Protein AF-A0A4S8J0W1-F1 (afdb_monomer)

Radius of gyration: 21.78 Å; Cα contacts (8 Å, |Δi|>4): 69; chains: 1; bounding box: 51×31×70 Å

pLDDT: mean 74.64, std 17.06, range [35.84, 94.25]

InterPro domains:
  IPR000591 DEP domain [PF00610] (9-42)
  IPR036388 Winged helix-like DNA-binding domain superfamily [G3DSA:1.10.10.10] (7-98)
  IPR036390 Winged helix DNA-binding domain superfamily [SSF46785] (10-67)

Sequence (114 aa):
MASGGLVPSAVEIGRELARKHFIHHVFRENDFEDGNNHFYRFLEHEPAIPRCFNFRGSTNDNEPKPAATVSQRLTMLMVAILETYASDDRCHLDYDRIGASEEFRRSKLGFPNR

Structure (mmCIF, N/CA/C/O backbone):
data_AF-A0A4S8J0W1-F1
#
_entry.id   AF-A0A4S8J0W1-F1
#
loop_
_atom_site.group_PDB
_atom_site.id
_atom_site.type_symbol
_atom_site.label_atom_id
_atom_site.label_alt_id
_atom_site.label_comp_id
_atom_site.label_asym_id
_atom_site.label_entity_id
_atom_site.label_seq_id
_atom_site.pdbx_PDB_ins_code
_atom_site.Cartn_x
_atom_site.Cartn_y
_atom_site.Cartn_z
_atom_site.occupancy
_atom_site.B_iso_or_equiv
_atom_site.auth_seq_id
_atom_site.auth_comp_id
_atom_site.auth_asym_id
_atom_site.auth_atom_id
_atom_site.pdbx_PDB_model_num
ATOM 1 N N . MET A 1 1 ? -0.211 7.790 47.929 1.00 38.00 1 MET A N 1
ATOM 2 C CA . MET A 1 1 ? -1.463 7.452 47.221 1.00 38.00 1 MET A CA 1
ATOM 3 C C . MET A 1 1 ? -1.098 7.215 45.767 1.00 38.00 1 MET A C 1
ATOM 5 O O . MET A 1 1 ? -0.630 8.143 45.125 1.00 38.00 1 MET A O 1
ATOM 9 N N . ALA A 1 2 ? -1.159 5.965 45.306 1.00 44.62 2 ALA A N 1
ATOM 10 C CA . ALA A 1 2 ? -0.827 5.613 43.929 1.00 44.62 2 ALA A CA 1
ATOM 11 C C . ALA A 1 2 ? -1.936 6.120 42.999 1.00 44.62 2 ALA A C 1
ATOM 13 O O . ALA A 1 2 ? -3.115 5.888 43.260 1.00 44.62 2 ALA A O 1
ATOM 14 N N . SER A 1 3 ? -1.552 6.836 41.947 1.00 47.19 3 SER A N 1
ATOM 15 C CA . SER A 1 3 ? -2.428 7.260 40.860 1.00 47.19 3 SER A CA 1
ATOM 16 C C . SER A 1 3 ? -3.008 6.028 40.167 1.00 47.19 3 SER A C 1
ATOM 18 O O . SER A 1 3 ? -2.307 5.352 39.415 1.00 47.19 3 SER A O 1
ATOM 20 N N . GLY A 1 4 ? -4.273 5.718 40.450 1.00 47.22 4 GLY A N 1
ATOM 21 C CA . GLY A 1 4 ? -5.043 4.745 39.685 1.00 47.22 4 GLY A CA 1
ATOM 22 C C . GLY A 1 4 ? -5.151 5.239 38.249 1.00 47.22 4 GLY A C 1
ATOM 23 O O . GLY A 1 4 ? -5.791 6.258 38.000 1.00 47.22 4 GLY A O 1
ATOM 24 N N . GLY A 1 5 ? -4.458 4.568 37.327 1.00 53.19 5 GLY A N 1
ATOM 25 C CA . GLY A 1 5 ? -4.546 4.867 35.903 1.00 53.19 5 GLY A CA 1
ATOM 26 C C . GLY A 1 5 ? -6.002 4.785 35.460 1.00 53.19 5 GLY A C 1
ATOM 27 O O . GLY A 1 5 ? -6.674 3.791 35.733 1.00 53.19 5 GLY A O 1
ATOM 28 N N . LEU A 1 6 ? -6.496 5.854 34.836 1.00 61.88 6 LEU A N 1
ATOM 29 C CA . LEU A 1 6 ? -7.850 5.917 34.304 1.00 61.88 6 LEU A CA 1
ATOM 30 C C . LEU A 1 6 ? -8.002 4.787 33.274 1.00 61.88 6 LEU A C 1
ATOM 32 O O . LEU A 1 6 ? -7.296 4.776 32.266 1.00 61.88 6 LEU A O 1
ATOM 36 N N . VAL A 1 7 ? -8.868 3.810 33.545 1.00 62.16 7 VAL A N 1
ATOM 37 C CA . VAL A 1 7 ? -9.217 2.787 32.552 1.00 62.16 7 VAL A CA 1
ATOM 38 C C . VAL A 1 7 ? -9.996 3.499 31.441 1.00 62.16 7 VAL A C 1
ATOM 40 O O . VAL A 1 7 ? -11.003 4.136 31.760 1.00 62.16 7 VAL A O 1
ATOM 43 N N . PRO A 1 8 ? -9.554 3.436 30.172 1.00 71.69 8 PRO A N 1
ATOM 44 C CA . PRO A 1 8 ? -10.276 4.067 29.074 1.0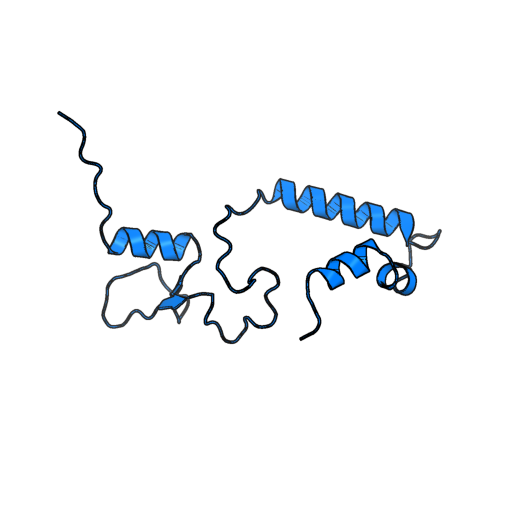0 71.69 8 PRO A CA 1
ATOM 45 C C . PRO A 1 8 ? -11.687 3.487 28.953 1.00 71.69 8 PRO A C 1
ATOM 47 O O . PRO A 1 8 ? -11.894 2.285 29.144 1.00 71.69 8 PRO A O 1
ATOM 50 N N . SER A 1 9 ? -12.660 4.329 28.620 1.00 87.31 9 SER A N 1
ATOM 51 C CA . SER A 1 9 ? -14.020 3.870 28.332 1.00 87.31 9 SER A CA 1
ATOM 52 C C . SER A 1 9 ? -14.036 2.953 27.101 1.00 87.31 9 SER A C 1
ATOM 54 O O . SER A 1 9 ? -13.182 3.052 26.218 1.00 87.31 9 SER A O 1
ATOM 56 N N . ALA A 1 10 ? -15.034 2.070 26.997 1.00 87.75 10 ALA A N 1
ATOM 57 C CA . ALA A 1 10 ? -15.157 1.163 25.851 1.00 87.75 10 ALA A CA 1
ATOM 58 C C . ALA A 1 10 ? -15.200 1.913 24.503 1.00 87.75 10 ALA A C 1
ATOM 60 O O . ALA A 1 10 ? -14.627 1.457 23.515 1.00 87.75 10 ALA A O 1
ATOM 61 N N . VAL A 1 11 ? -15.813 3.101 24.484 1.00 89.88 11 VAL A N 1
ATOM 62 C CA . VAL A 1 11 ? -15.875 3.974 23.304 1.00 89.88 11 VAL A CA 1
ATOM 63 C C . VAL A 1 11 ? -14.491 4.505 22.924 1.00 89.88 11 VAL A C 1
ATOM 65 O O . VAL A 1 11 ? -14.140 4.504 21.748 1.00 89.88 11 VAL A O 1
ATOM 68 N N . GLU A 1 12 ? -13.67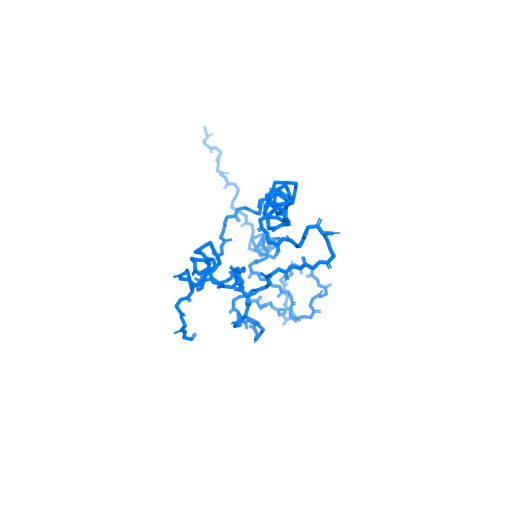7 4.926 23.895 1.00 91.25 12 GLU A N 1
ATOM 69 C CA . GLU A 1 12 ? -12.303 5.383 23.635 1.00 91.25 12 GLU A CA 1
ATOM 70 C C . GLU A 1 12 ? -11.428 4.259 23.079 1.00 91.25 12 GLU A C 1
ATOM 72 O O . GLU A 1 12 ? -10.666 4.483 22.138 1.00 91.25 12 GLU A O 1
ATOM 77 N N . ILE A 1 13 ? -11.585 3.039 23.599 1.00 90.62 13 ILE A N 1
ATOM 78 C CA . ILE A 1 13 ? -10.895 1.858 23.066 1.00 90.62 13 ILE A CA 1
ATOM 79 C C . ILE A 1 13 ? -11.324 1.607 21.616 1.00 90.62 13 ILE A C 1
ATOM 81 O O . ILE A 1 13 ? -10.469 1.428 20.750 1.00 90.62 13 ILE A O 1
ATOM 85 N N . GLY A 1 14 ? -12.627 1.643 21.323 1.00 89.50 14 GLY A N 1
ATOM 86 C CA . GLY A 1 14 ? -13.144 1.470 19.963 1.00 89.50 14 GLY A CA 1
ATOM 87 C C . GLY A 1 14 ? -12.627 2.527 18.981 1.00 89.50 14 GLY A C 1
ATOM 88 O O . GLY A 1 14 ? -12.220 2.192 17.866 1.00 89.50 14 GLY A O 1
ATOM 89 N N . ARG A 1 15 ? -12.542 3.794 19.411 1.00 90.81 15 ARG A N 1
ATOM 90 C CA . ARG A 1 15 ? -11.943 4.880 18.614 1.00 90.81 15 ARG A CA 1
ATOM 91 C C . ARG A 1 15 ? -10.461 4.655 18.350 1.00 90.81 15 ARG A C 1
ATOM 93 O O . ARG A 1 15 ? -10.020 4.841 17.219 1.00 90.81 15 ARG A O 1
ATOM 100 N N . GLU A 1 16 ? -9.695 4.210 19.344 1.00 89.38 16 GLU A N 1
ATOM 101 C CA . GLU A 1 16 ? -8.282 3.878 19.142 1.00 89.38 16 GLU A CA 1
ATOM 102 C C . GLU A 1 16 ? -8.094 2.691 18.191 1.00 89.38 16 GLU A C 1
ATOM 104 O O . GLU A 1 16 ? -7.202 2.727 17.342 1.00 89.38 16 GLU A O 1
ATOM 109 N N . LEU A 1 17 ? -8.953 1.669 18.268 1.00 87.25 17 LEU A N 1
ATOM 110 C CA . LEU A 1 17 ? -8.941 0.543 17.330 1.00 87.25 17 LEU A CA 1
ATOM 111 C C . LEU A 1 17 ? -9.228 0.999 15.893 1.00 87.25 17 LEU A C 1
ATOM 113 O O . LEU A 1 17 ? -8.545 0.558 14.967 1.00 87.25 17 LEU A O 1
ATOM 117 N N . ALA A 1 18 ? -10.190 1.903 15.697 1.00 86.12 18 ALA A N 1
ATOM 118 C CA . ALA A 1 18 ? -10.479 2.481 14.387 1.00 86.12 18 ALA A CA 1
ATOM 119 C C . ALA A 1 18 ? -9.313 3.348 13.874 1.00 86.12 18 ALA A C 1
ATOM 121 O O . ALA A 1 18 ? -8.847 3.153 12.753 1.00 86.12 18 ALA A O 1
ATOM 122 N N . ARG A 1 19 ? -8.759 4.238 14.714 1.00 83.94 19 ARG A N 1
ATOM 123 C CA . ARG A 1 19 ? -7.625 5.117 14.365 1.00 83.94 19 ARG A CA 1
ATOM 124 C C . ARG A 1 19 ? -6.367 4.332 13.996 1.00 83.94 19 ARG A C 1
ATOM 126 O O . ARG A 1 19 ? -5.632 4.711 13.084 1.00 83.94 19 ARG A O 1
ATOM 133 N N . LYS A 1 20 ? -6.112 3.222 14.689 1.00 81.31 20 LYS A N 1
ATOM 134 C CA . LYS A 1 20 ? -5.000 2.308 14.395 1.00 81.31 20 LYS A CA 1
ATOM 135 C C . LYS A 1 20 ? -5.301 1.320 13.266 1.00 81.31 20 LYS A C 1
ATOM 137 O O . LYS A 1 20 ? -4.443 0.505 12.956 1.00 81.31 20 LYS A O 1
ATOM 142 N N . HIS A 1 21 ? -6.462 1.426 12.618 1.00 78.38 21 HIS A N 1
ATOM 143 C CA . HIS A 1 21 ? -6.854 0.582 11.493 1.00 78.38 21 HIS A CA 1
ATOM 144 C C . HIS A 1 21 ? -6.892 -0.913 11.863 1.00 78.38 21 HIS A C 1
ATOM 146 O O . HIS A 1 21 ? -6.424 -1.766 11.115 1.00 78.38 21 HIS A O 1
ATOM 152 N N . PHE A 1 22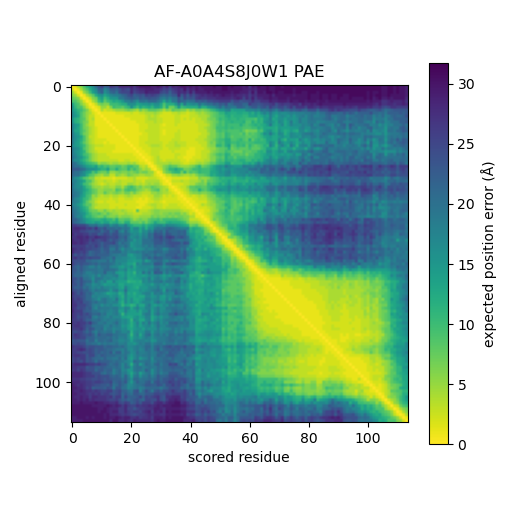 ? -7.467 -1.249 13.017 1.00 80.31 22 PHE A N 1
ATOM 153 C CA . PHE A 1 22 ? -7.862 -2.628 13.335 1.00 80.31 22 PHE A CA 1
ATOM 154 C C . PHE A 1 22 ? -9.268 -2.936 12.819 1.00 80.31 22 PHE A C 1
ATOM 156 O O . PHE A 1 22 ? -9.542 -4.031 12.324 1.00 80.31 22 PHE A O 1
ATOM 163 N N . ILE A 1 23 ? -10.150 -1.941 12.896 1.00 85.62 23 ILE A N 1
ATOM 164 C CA . ILE A 1 23 ? -11.536 -1.995 12.436 1.00 85.62 23 ILE A CA 1
ATOM 165 C C . ILE A 1 23 ? -11.840 -0.787 11.552 1.00 85.62 23 ILE A C 1
ATOM 167 O O . ILE A 1 23 ? -11.197 0.253 11.668 1.00 85.62 23 ILE A O 1
ATOM 171 N N . HIS A 1 24 ? -12.841 -0.905 10.687 1.00 85.25 24 HIS A N 1
ATOM 172 C CA . HIS A 1 24 ? -13.386 0.220 9.931 1.00 85.25 24 HIS A CA 1
ATOM 173 C C . HIS A 1 24 ? -14.910 0.139 9.884 1.00 85.25 24 HIS A C 1
ATOM 175 O O . HIS A 1 24 ? -15.483 -0.951 9.943 1.00 85.25 24 HIS A O 1
ATOM 181 N N . HIS A 1 25 ? -15.566 1.294 9.776 1.00 87.81 25 HIS A N 1
ATOM 182 C CA . HIS A 1 25 ? -17.006 1.355 9.553 1.00 87.81 25 HIS A CA 1
ATOM 183 C C . HIS A 1 25 ? -17.334 0.726 8.193 1.00 87.81 25 HIS A C 1
ATOM 185 O O . HIS A 1 25 ? -16.697 1.060 7.192 1.00 87.81 25 HIS A O 1
ATOM 191 N N . VAL A 1 26 ? -18.336 -0.154 8.132 1.00 85.38 26 VAL A N 1
ATOM 192 C CA . VAL A 1 26 ? -18.699 -0.902 6.913 1.00 85.38 26 VAL A CA 1
ATOM 193 C C . VAL A 1 26 ? -19.028 0.037 5.747 1.00 85.38 26 VAL A C 1
ATOM 195 O O . VAL A 1 26 ? -18.638 -0.230 4.615 1.00 85.38 26 VAL A O 1
ATOM 198 N N . PHE A 1 27 ? -19.665 1.176 6.027 1.00 81.81 27 PHE A N 1
ATOM 199 C CA . PHE A 1 27 ? -19.976 2.204 5.023 1.00 81.81 27 PHE A CA 1
ATOM 200 C C . PHE A 1 27 ? -18.875 3.267 4.848 1.00 81.81 27 PHE A C 1
ATOM 202 O O . PHE A 1 27 ? -19.023 4.158 4.030 1.00 81.81 27 PHE A O 1
ATOM 209 N N . ARG A 1 28 ? -17.760 3.180 5.594 1.00 68.94 28 ARG A N 1
ATOM 210 C CA . ARG A 1 28 ? -16.616 4.125 5.571 1.00 68.94 28 ARG A CA 1
ATOM 211 C C . ARG A 1 28 ? -16.940 5.598 5.865 1.00 68.94 28 ARG A C 1
ATOM 213 O O . ARG A 1 28 ? -16.146 6.470 5.532 1.00 68.94 28 ARG A O 1
ATOM 220 N N . GLU A 1 29 ? -18.072 5.865 6.506 1.00 65.62 29 GLU A N 1
ATOM 221 C CA . GLU A 1 29 ? -18.588 7.230 6.657 1.00 65.62 29 GLU A CA 1
ATOM 222 C C . GLU A 1 29 ? -18.317 7.880 8.022 1.00 65.62 29 GLU A C 1
ATOM 224 O O . GLU A 1 29 ? -18.440 9.094 8.106 1.00 65.62 29 GLU A O 1
ATOM 229 N N . ASN A 1 30 ? -17.905 7.144 9.068 1.00 67.25 30 ASN A N 1
ATOM 230 C CA . ASN A 1 30 ? -17.882 7.691 10.436 1.00 67.25 30 ASN A CA 1
ATOM 231 C C . ASN A 1 30 ? -16.708 7.216 11.309 1.00 67.25 30 ASN A C 1
ATOM 233 O O . ASN A 1 30 ? -16.139 6.139 11.087 1.00 67.25 30 ASN A O 1
ATOM 237 N N . ASP A 1 31 ? -16.422 8.008 12.349 1.00 78.25 31 ASP A N 1
ATOM 238 C CA . ASP A 1 31 ? -15.622 7.612 13.512 1.00 78.25 31 ASP A CA 1
ATOM 239 C C . ASP A 1 31 ? -16.292 6.449 14.278 1.00 78.25 31 ASP A C 1
ATOM 241 O O . ASP A 1 31 ? -17.424 6.038 13.998 1.00 78.25 31 ASP A O 1
ATOM 245 N N . PHE A 1 32 ? -15.579 5.859 15.243 1.00 87.50 32 PHE A N 1
ATOM 246 C CA . PHE A 1 32 ? -16.178 4.829 16.091 1.00 87.50 32 PHE A CA 1
ATOM 247 C C . PHE A 1 32 ? -17.236 5.426 17.037 1.00 87.50 32 PHE A C 1
ATOM 249 O O . PHE A 1 32 ? -16.924 6.289 17.868 1.00 87.50 32 PHE A O 1
ATOM 256 N N . GLU A 1 33 ? -18.457 4.903 16.946 1.00 87.19 33 GLU A N 1
ATOM 257 C CA . GLU A 1 33 ? -19.633 5.273 17.724 1.00 87.19 33 GLU A CA 1
ATOM 258 C C . GLU A 1 33 ? -20.297 4.018 18.301 1.00 87.19 33 GLU A C 1
ATOM 260 O O . GLU A 1 33 ? -20.379 2.975 17.649 1.00 87.19 33 GLU A O 1
ATOM 265 N N . ASP A 1 34 ? -20.769 4.128 19.542 1.00 84.94 34 ASP A N 1
ATOM 266 C CA . ASP A 1 34 ? -21.578 3.096 20.185 1.00 84.94 34 ASP A CA 1
ATOM 267 C C . ASP A 1 34 ? -23.049 3.337 19.833 1.00 84.94 34 ASP A C 1
ATOM 269 O O . ASP A 1 34 ? -23.690 4.252 20.353 1.00 84.94 34 ASP A O 1
ATOM 273 N N . GLY A 1 35 ? -23.574 2.557 18.891 1.00 83.25 35 GLY A N 1
ATOM 274 C CA . GLY A 1 35 ? -24.967 2.663 18.485 1.00 83.25 35 GLY A CA 1
ATOM 275 C C . GLY A 1 35 ? -25.429 1.494 17.626 1.00 83.25 35 GLY A C 1
ATOM 276 O O . GLY A 1 35 ? -24.659 0.849 16.919 1.00 83.25 35 GLY A O 1
ATOM 277 N N . ASN A 1 36 ? -26.735 1.241 17.676 1.00 81.56 36 ASN A N 1
ATOM 278 C CA . ASN A 1 36 ? -27.350 0.018 17.156 1.00 81.56 36 ASN A CA 1
ATOM 279 C C . ASN A 1 36 ? -27.293 -0.124 15.618 1.00 81.56 36 ASN A C 1
ATOM 281 O O . ASN A 1 36 ? -27.529 -1.210 15.094 1.00 81.56 36 ASN A O 1
ATOM 285 N N . ASN A 1 37 ? -26.980 0.965 14.903 1.00 84.50 37 ASN A N 1
ATOM 286 C CA . ASN A 1 37 ? -26.896 1.015 13.440 1.00 84.50 37 ASN A CA 1
ATOM 287 C C . ASN A 1 37 ? -25.466 1.255 12.918 1.00 84.50 37 ASN A C 1
ATOM 289 O O . ASN A 1 37 ? -25.292 1.506 11.724 1.00 84.50 37 ASN A O 1
ATOM 293 N N . HIS A 1 38 ? -24.446 1.163 13.778 1.00 86.62 38 HIS A N 1
ATOM 294 C CA . HIS A 1 38 ? -23.048 1.273 13.367 1.00 86.62 38 HIS A CA 1
ATOM 295 C C . HIS A 1 38 ? -22.428 -0.115 13.268 1.00 86.62 38 HIS A C 1
ATOM 297 O O . HIS A 1 38 ? -22.266 -0.830 14.256 1.00 86.62 38 HIS A O 1
ATOM 303 N N . PHE A 1 39 ? -22.072 -0.504 12.048 1.00 87.69 39 PHE A N 1
ATOM 304 C CA . PHE A 1 39 ? -21.439 -1.789 11.784 1.00 87.69 39 PHE A CA 1
ATOM 305 C C . PHE A 1 39 ? -19.962 -1.568 11.493 1.00 87.69 39 PHE A C 1
ATOM 307 O O . PHE A 1 39 ? -19.602 -0.802 10.596 1.00 87.69 39 PHE A O 1
ATOM 314 N N . TYR A 1 4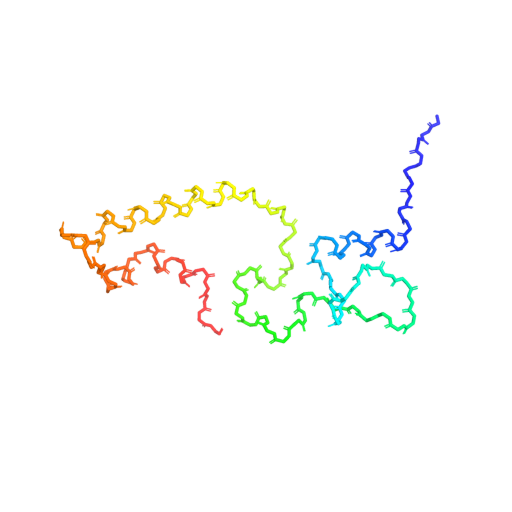0 ? -19.111 -2.280 12.225 1.00 88.38 40 TYR A N 1
ATOM 315 C CA . TYR A 1 40 ? -17.664 -2.252 12.054 1.00 88.38 40 TYR A CA 1
ATOM 316 C C . TYR A 1 40 ? -17.167 -3.620 11.602 1.00 88.38 40 TYR A C 1
ATOM 318 O O . TYR A 1 40 ? -17.710 -4.658 11.984 1.00 88.38 40 TYR A O 1
ATOM 326 N N . ARG A 1 41 ? -16.120 -3.625 10.782 1.00 87.19 41 ARG A N 1
ATOM 327 C CA . ARG A 1 41 ? -15.478 -4.842 10.293 1.00 87.19 41 ARG A CA 1
ATOM 328 C C . ARG A 1 41 ? -13.989 -4.793 10.581 1.00 87.19 41 ARG A C 1
ATOM 330 O O . ARG A 1 41 ? -13.337 -3.780 10.322 1.00 87.19 41 ARG A O 1
ATOM 337 N N . PHE A 1 42 ? -13.446 -5.903 11.071 1.00 83.75 42 PHE A N 1
ATOM 338 C CA . PHE A 1 42 ? -12.000 -6.061 11.157 1.00 83.75 42 PHE A CA 1
ATOM 339 C C . PHE A 1 42 ? -11.382 -6.077 9.765 1.00 83.75 42 PHE A C 1
ATOM 341 O O . PHE A 1 42 ? -11.888 -6.719 8.844 1.00 83.75 42 PHE A O 1
ATOM 348 N N . LEU A 1 43 ? -10.244 -5.410 9.628 1.00 72.62 43 LEU A N 1
ATOM 349 C CA . LEU A 1 43 ? -9.499 -5.371 8.372 1.00 72.62 43 LEU A CA 1
ATOM 350 C C . LEU A 1 43 ? -8.961 -6.730 7.923 1.00 72.62 43 LEU A C 1
ATOM 352 O O . LEU A 1 43 ? -8.525 -6.818 6.787 1.00 72.62 43 LEU A O 1
ATOM 356 N N . GLU A 1 44 ? -9.013 -7.762 8.770 1.00 67.06 44 GLU A N 1
ATOM 357 C CA . GLU A 1 44 ? -8.678 -9.157 8.451 1.00 67.06 44 GLU A CA 1
ATOM 358 C C . GLU A 1 44 ? -9.825 -9.953 7.794 1.00 67.06 44 GLU A C 1
ATOM 360 O O . GLU A 1 44 ? -9.599 -11.023 7.232 1.00 67.06 44 GLU A O 1
ATOM 365 N N . HIS A 1 45 ? -11.052 -9.422 7.830 1.00 72.31 45 HIS A N 1
ATOM 366 C CA . HIS A 1 45 ? -12.256 -10.063 7.287 1.00 72.31 45 HIS A CA 1
ATOM 367 C C . HIS A 1 45 ? -12.776 -9.393 6.003 1.00 72.31 45 HIS A C 1
ATOM 369 O O . HIS A 1 45 ? -13.851 -9.724 5.505 1.00 72.31 45 HIS A O 1
ATOM 375 N N . GLU A 1 46 ? -12.038 -8.426 5.459 1.00 67.38 46 GLU A N 1
ATOM 376 C CA . GLU A 1 46 ? -12.312 -7.839 4.150 1.00 67.38 46 GLU A CA 1
ATOM 377 C C . GLU A 1 46 ? -12.181 -8.874 3.012 1.00 67.38 46 GLU A C 1
ATOM 379 O O . GLU A 1 46 ? -11.146 -9.527 2.860 1.00 67.38 46 GLU A O 1
ATOM 384 N N . PRO A 1 47 ? -13.186 -8.994 2.127 1.00 63.19 47 PRO A N 1
ATOM 385 C CA . PRO A 1 47 ? -13.158 -9.959 1.025 1.00 63.19 47 PRO A CA 1
ATOM 386 C C . PRO A 1 47 ? -12.022 -9.707 0.011 1.00 63.19 47 PRO A C 1
ATOM 388 O O . PRO A 1 47 ? -11.703 -10.585 -0.788 1.00 63.19 47 PRO A O 1
ATOM 391 N N . ALA A 1 48 ? -11.377 -8.534 0.049 1.00 57.47 48 ALA A N 1
ATOM 392 C CA . ALA A 1 48 ? -10.251 -8.163 -0.813 1.00 57.47 48 ALA A CA 1
ATOM 393 C C . ALA A 1 48 ? -8.855 -8.561 -0.273 1.00 57.47 48 ALA A C 1
ATOM 395 O O . ALA A 1 48 ? -7.853 -8.349 -0.960 1.00 57.47 48 ALA A O 1
ATOM 396 N N . ILE A 1 49 ? -8.760 -9.181 0.909 1.00 54.34 49 ILE A N 1
ATOM 397 C CA . ILE A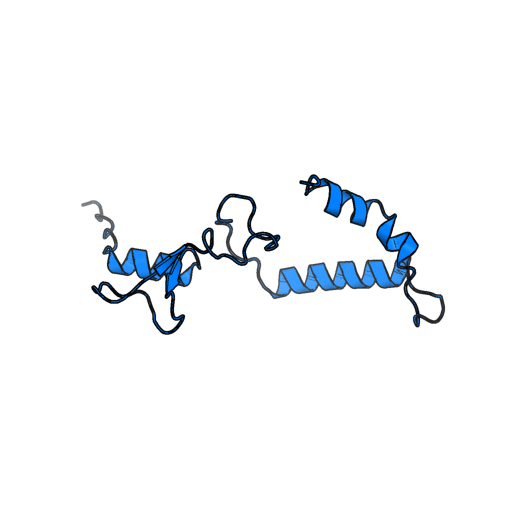 1 49 ? -7.481 -9.479 1.584 1.00 54.34 49 ILE A CA 1
ATOM 398 C C . ILE A 1 49 ? -6.576 -10.540 0.944 1.00 54.34 49 ILE A C 1
ATOM 400 O O . ILE A 1 49 ? -5.380 -10.465 1.235 1.00 54.34 49 ILE A O 1
ATOM 404 N N . PRO A 1 50 ? -6.988 -11.477 0.055 1.00 49.16 50 PRO A N 1
ATOM 405 C CA . PRO A 1 50 ? -6.061 -12.534 -0.360 1.00 49.16 50 PRO A CA 1
ATOM 406 C C . PRO A 1 50 ? -4.827 -12.030 -1.137 1.00 49.16 50 PRO A C 1
ATOM 408 O O . PRO A 1 50 ? -3.968 -12.825 -1.501 1.00 49.16 50 PRO A O 1
ATOM 411 N N . ARG A 1 51 ? -4.706 -10.717 -1.396 1.00 48.66 51 ARG A N 1
ATOM 412 C CA . ARG A 1 51 ? -3.557 -10.086 -2.064 1.00 48.66 51 ARG A CA 1
ATOM 413 C C . ARG A 1 51 ? -2.923 -8.919 -1.295 1.00 48.66 51 ARG A C 1
ATOM 415 O O . ARG A 1 51 ? -2.061 -8.229 -1.838 1.00 48.66 51 ARG A O 1
ATOM 422 N N . CYS A 1 52 ? -3.306 -8.686 -0.041 1.00 50.44 52 CYS A N 1
ATOM 423 C CA . CYS A 1 52 ? -2.666 -7.668 0.789 1.00 50.44 52 CYS A CA 1
ATOM 424 C C . CYS A 1 52 ? -1.354 -8.219 1.364 1.00 50.44 52 CYS A C 1
ATOM 426 O O . CYS A 1 52 ? -1.354 -8.883 2.393 1.00 50.44 52 CYS A O 1
ATOM 428 N N . PHE A 1 53 ? -0.213 -7.903 0.742 1.00 52.00 53 PHE A N 1
ATOM 429 C CA . PHE A 1 53 ? 1.122 -8.345 1.193 1.00 52.00 53 PHE A CA 1
ATOM 430 C C . PHE A 1 53 ? 1.499 -7.912 2.625 1.00 52.00 53 PHE A C 1
ATOM 432 O O . PHE A 1 53 ? 2.461 -8.431 3.193 1.00 52.00 53 PHE A O 1
ATOM 439 N N . ASN A 1 54 ? 0.742 -6.978 3.209 1.00 46.16 54 ASN A N 1
ATOM 440 C CA . ASN A 1 54 ? 0.906 -6.504 4.584 1.00 46.16 54 ASN A CA 1
ATOM 441 C C . ASN A 1 54 ? 0.101 -7.321 5.614 1.00 46.16 54 ASN A C 1
ATOM 443 O O . ASN A 1 54 ? 0.271 -7.101 6.809 1.00 46.16 54 ASN A O 1
ATOM 447 N N . PHE A 1 55 ? -0.754 -8.248 5.173 1.00 47.94 55 PHE A N 1
ATOM 448 C CA . PHE A 1 55 ? -1.532 -9.131 6.037 1.00 47.94 55 PHE A CA 1
ATOM 449 C C . PHE A 1 55 ? -0.937 -10.546 5.982 1.00 47.94 55 PHE A C 1
ATOM 451 O O . PHE A 1 55 ? -1.026 -11.233 4.967 1.00 47.94 55 PHE A O 1
ATOM 458 N N . ARG A 1 56 ? -0.280 -10.975 7.067 1.00 56.19 56 ARG A N 1
ATOM 459 C CA . ARG A 1 56 ? 0.347 -12.307 7.198 1.00 56.19 56 ARG A CA 1
ATOM 460 C C . ARG A 1 56 ? -0.344 -13.139 8.280 1.00 56.19 56 ARG A C 1
ATOM 462 O O . ARG A 1 56 ? 0.306 -13.604 9.207 1.00 56.19 56 ARG A O 1
ATOM 469 N N . GLY A 1 57 ? -1.666 -13.287 8.194 1.00 55.53 57 GLY A N 1
ATOM 470 C CA . GLY A 1 57 ? -2.444 -14.100 9.144 1.00 55.53 57 GLY A CA 1
ATOM 471 C C . GLY A 1 57 ? -2.548 -13.529 10.565 1.00 55.53 57 GLY A C 1
ATOM 472 O O . GLY A 1 57 ? -3.158 -14.156 11.421 1.00 55.53 57 GLY A O 1
ATOM 473 N N . SER A 1 58 ? -1.978 -12.350 10.812 1.00 51.62 58 SER A N 1
ATOM 474 C CA . SER A 1 58 ? -2.185 -11.533 12.004 1.00 51.62 58 SER A CA 1
ATOM 475 C C . SER A 1 58 ? -2.057 -10.059 11.624 1.00 51.62 58 SER A C 1
ATOM 477 O O . SER A 1 58 ? -1.335 -9.715 10.676 1.00 51.62 58 SER A O 1
ATOM 479 N N . THR A 1 59 ? -2.721 -9.180 12.371 1.00 50.94 59 THR A N 1
ATOM 480 C CA . THR A 1 59 ? -2.494 -7.738 12.255 1.00 50.94 59 THR A CA 1
ATOM 481 C C . THR A 1 59 ? -1.038 -7.430 12.603 1.00 50.94 59 THR A C 1
ATOM 483 O O . THR A 1 59 ? -0.470 -7.975 13.550 1.00 50.94 59 THR A O 1
ATOM 486 N N . ASN A 1 60 ? -0.383 -6.632 11.762 1.00 59.16 60 ASN A N 1
ATOM 487 C CA . ASN A 1 60 ? 0.965 -6.161 12.031 1.00 59.16 60 ASN A CA 1
ATOM 488 C C . ASN A 1 60 ? 0.866 -4.948 12.961 1.00 59.16 60 ASN A C 1
ATOM 490 O O . ASN A 1 60 ? 0.689 -3.831 12.487 1.00 59.16 60 ASN A O 1
ATOM 494 N N . ASP A 1 61 ? 0.994 -5.184 14.265 1.00 55.09 61 ASP A N 1
ATOM 495 C CA . ASP A 1 61 ? 0.862 -4.153 15.306 1.00 55.09 61 ASP A CA 1
ATOM 496 C C . ASP A 1 61 ? 2.071 -3.203 15.392 1.00 55.09 61 ASP A C 1
ATOM 498 O O . ASP A 1 61 ? 2.126 -2.333 16.263 1.00 55.09 61 ASP A O 1
ATOM 502 N N . ASN A 1 62 ? 3.069 -3.360 14.513 1.00 62.66 62 ASN A N 1
ATOM 503 C CA . ASN A 1 62 ? 4.196 -2.437 14.458 1.00 62.66 62 ASN A CA 1
ATOM 504 C C . ASN A 1 62 ? 3.730 -1.056 13.992 1.00 62.66 62 ASN A C 1
ATOM 506 O O . ASN A 1 62 ? 2.968 -0.933 13.031 1.00 62.66 62 ASN A O 1
ATOM 510 N N . GLU A 1 63 ? 4.266 -0.007 14.618 1.00 66.50 63 GLU A N 1
ATOM 511 C CA . GLU A 1 63 ? 4.019 1.355 14.161 1.00 66.50 63 GLU A CA 1
ATOM 512 C C . GLU A 1 63 ? 4.413 1.516 12.682 1.00 66.50 63 GLU A C 1
ATOM 514 O O . GLU A 1 63 ? 5.451 0.992 12.242 1.00 66.50 63 GLU A O 1
ATOM 519 N N . PRO A 1 64 ? 3.602 2.239 11.888 1.00 68.12 64 PRO A N 1
ATOM 520 C CA . PRO A 1 64 ? 3.950 2.522 10.510 1.00 68.12 64 PRO A CA 1
ATOM 521 C C . PRO A 1 64 ? 5.286 3.264 10.475 1.00 68.12 64 PRO A C 1
ATOM 523 O O . PRO A 1 6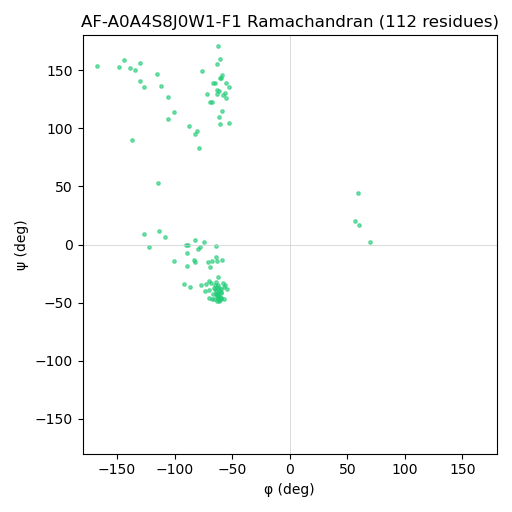4 ? 5.491 4.270 11.154 1.00 68.12 64 PRO A O 1
ATOM 526 N N . LYS A 1 65 ? 6.217 2.763 9.660 1.00 78.75 65 LYS A N 1
ATOM 527 C CA . LYS A 1 65 ? 7.506 3.430 9.459 1.00 78.75 65 LYS A CA 1
ATOM 528 C C . LYS A 1 65 ? 7.265 4.831 8.882 1.00 78.75 65 LYS A C 1
ATOM 530 O O . LYS A 1 65 ? 6.393 4.968 8.019 1.00 78.75 65 LYS A O 1
ATOM 535 N N . PRO A 1 66 ? 8.059 5.846 9.268 1.00 85.62 66 PRO A N 1
ATOM 536 C CA . PRO A 1 66 ? 7.942 7.176 8.686 1.00 85.62 66 PRO A CA 1
ATOM 537 C C . PRO A 1 66 ? 8.014 7.120 7.158 1.00 85.62 66 PRO A C 1
ATOM 539 O O . PRO A 1 66 ? 8.888 6.449 6.598 1.00 85.62 66 PRO A O 1
ATOM 542 N N . ALA A 1 67 ? 7.125 7.855 6.484 1.00 83.50 67 ALA A N 1
ATOM 543 C CA . ALA A 1 67 ? 7.041 7.861 5.024 1.00 83.50 67 ALA A CA 1
ATOM 544 C C . ALA A 1 67 ? 8.391 8.199 4.370 1.00 83.50 67 ALA A C 1
ATOM 546 O O . ALA A 1 67 ? 8.770 7.556 3.398 1.00 83.50 67 ALA A O 1
ATOM 547 N N . ALA A 1 68 ? 9.153 9.126 4.961 1.00 89.44 68 ALA A N 1
ATOM 548 C CA . ALA A 1 68 ? 10.495 9.497 4.510 1.00 89.44 68 ALA A CA 1
ATOM 549 C C . ALA A 1 68 ? 11.495 8.327 4.552 1.00 89.44 68 ALA A C 1
ATOM 551 O O . ALA A 1 68 ? 12.303 8.153 3.645 1.00 89.44 68 ALA A O 1
ATOM 552 N N . THR A 1 69 ? 11.437 7.486 5.586 1.00 83.69 69 THR A N 1
ATOM 553 C CA . THR A 1 69 ? 12.315 6.314 5.704 1.00 83.69 69 THR A CA 1
ATOM 554 C C . THR A 1 69 ? 11.947 5.243 4.681 1.00 83.69 69 THR A C 1
ATOM 556 O O . THR A 1 69 ? 12.825 4.592 4.112 1.00 83.69 69 THR A O 1
ATOM 559 N N . VAL A 1 70 ? 10.648 5.045 4.442 1.00 85.44 70 VAL A N 1
ATOM 560 C CA . VAL A 1 70 ? 10.163 4.098 3.430 1.00 85.44 70 VAL A CA 1
ATOM 561 C C . VAL A 1 70 ? 10.521 4.587 2.029 1.00 85.44 70 VAL A C 1
ATOM 563 O O . VAL A 1 70 ? 11.071 3.810 1.250 1.00 85.44 70 VAL A O 1
ATOM 566 N N . SER A 1 71 ? 10.282 5.865 1.724 1.00 84.88 71 SER A N 1
ATOM 567 C CA . SER A 1 71 ? 10.596 6.452 0.422 1.00 84.88 71 SER A CA 1
ATOM 568 C C . SER A 1 71 ? 12.092 6.419 0.142 1.00 84.88 71 SER A C 1
ATOM 570 O O . SER A 1 71 ? 12.483 5.971 -0.926 1.00 84.88 71 SER A O 1
ATOM 572 N N . GLN A 1 72 ? 12.939 6.767 1.115 1.00 90.88 72 GLN A N 1
ATOM 573 C CA . GLN A 1 72 ? 14.391 6.689 0.960 1.00 90.88 72 GLN A CA 1
ATOM 574 C C . GLN A 1 72 ? 14.849 5.271 0.600 1.00 90.88 72 GLN A C 1
ATOM 576 O O . GLN A 1 72 ? 15.623 5.089 -0.339 1.00 90.88 72 GLN A O 1
ATOM 581 N N . ARG A 1 73 ? 14.345 4.253 1.309 1.00 88.31 73 ARG A N 1
ATOM 582 C CA . ARG A 1 73 ? 14.669 2.849 1.010 1.00 88.31 73 ARG A CA 1
ATOM 583 C C . ARG A 1 73 ? 14.187 2.429 -0.376 1.00 88.31 73 ARG A C 1
ATOM 585 O O . ARG A 1 73 ? 14.927 1.749 -1.081 1.00 88.31 73 ARG A O 1
ATOM 592 N N . LEU A 1 74 ? 12.976 2.830 -0.764 1.00 87.81 74 LEU A N 1
ATOM 593 C CA . LEU A 1 74 ? 12.435 2.557 -2.097 1.00 87.81 74 LEU A CA 1
ATOM 594 C C . LEU A 1 74 ? 13.282 3.215 -3.188 1.00 87.81 74 LEU A C 1
ATOM 596 O O . LEU A 1 74 ? 13.626 2.548 -4.156 1.00 87.81 74 LEU A O 1
ATOM 600 N N . THR A 1 75 ? 13.682 4.472 -3.003 1.00 92.06 75 THR A N 1
ATOM 601 C CA . THR A 1 75 ? 14.551 5.190 -3.939 1.00 92.06 75 THR A CA 1
ATOM 602 C C . THR A 1 75 ? 15.889 4.479 -4.108 1.00 92.06 75 THR A C 1
ATOM 604 O O . THR A 1 75 ? 16.314 4.262 -5.237 1.00 92.06 75 THR A O 1
ATOM 607 N N . MET A 1 76 ? 16.534 4.055 -3.016 1.00 89.44 76 MET A N 1
ATOM 608 C CA . MET A 1 76 ? 17.796 3.306 -3.098 1.00 89.44 76 MET A CA 1
ATOM 609 C C . MET A 1 76 ? 17.638 1.993 -3.877 1.00 89.44 76 MET A C 1
ATOM 611 O O . MET A 1 76 ? 18.481 1.666 -4.706 1.00 89.44 76 MET A O 1
ATOM 615 N N . LEU A 1 77 ? 16.541 1.264 -3.649 1.00 85.69 77 LEU A N 1
ATOM 616 C CA . LEU A 1 77 ? 16.205 0.050 -4.399 1.00 85.69 77 LEU A CA 1
ATOM 617 C C . LEU A 1 77 ? 15.988 0.334 -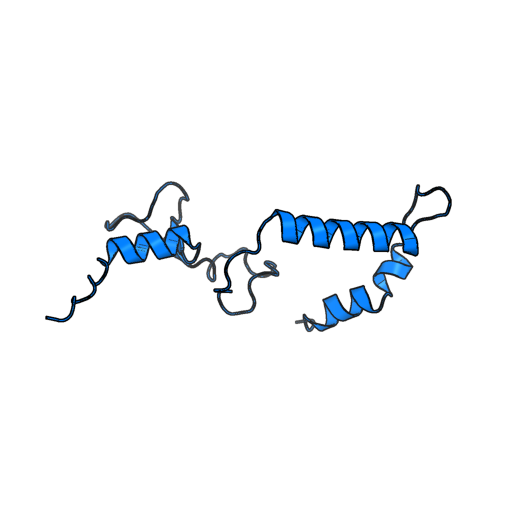5.891 1.00 85.69 77 LEU A C 1
ATOM 619 O O . LEU A 1 77 ? 16.519 -0.387 -6.730 1.00 85.69 77 LEU A O 1
ATOM 623 N N . MET A 1 78 ? 15.237 1.385 -6.227 1.00 87.62 78 MET A N 1
ATOM 624 C CA . MET A 1 78 ? 14.996 1.788 -7.616 1.00 87.62 78 MET A CA 1
ATOM 625 C C . MET A 1 78 ? 16.296 2.165 -8.327 1.00 87.62 78 MET A C 1
ATOM 627 O O . MET A 1 78 ? 16.518 1.724 -9.451 1.00 87.62 78 MET A O 1
ATOM 631 N N . VAL A 1 79 ? 17.167 2.936 -7.668 1.00 91.38 79 VAL A N 1
ATOM 632 C CA . VAL A 1 79 ? 18.476 3.320 -8.214 1.00 91.38 79 VAL A CA 1
ATOM 633 C C . VAL A 1 79 ? 19.333 2.084 -8.469 1.00 91.38 79 VAL A C 1
ATOM 635 O O . VAL A 1 79 ? 19.813 1.919 -9.583 1.00 91.38 79 VAL A O 1
ATOM 638 N N . ALA A 1 80 ? 19.439 1.169 -7.502 1.00 88.50 80 ALA A N 1
ATOM 639 C CA . ALA A 1 80 ? 20.205 -0.065 -7.677 1.00 88.50 80 ALA A CA 1
ATOM 640 C C . ALA A 1 80 ? 19.681 -0.920 -8.847 1.00 88.50 80 ALA A C 1
ATOM 642 O O . ALA A 1 80 ? 20.471 -1.483 -9.608 1.00 88.50 80 ALA A O 1
ATOM 643 N N . ILE A 1 81 ? 18.355 -0.988 -9.032 1.00 87.19 81 ILE A N 1
ATOM 644 C CA . ILE A 1 81 ? 17.747 -1.676 -10.180 1.00 87.19 81 ILE A CA 1
ATOM 645 C C . ILE A 1 81 ? 18.151 -0.991 -11.493 1.00 87.19 81 ILE A C 1
ATOM 647 O O . ILE A 1 81 ? 18.596 -1.662 -12.421 1.00 87.19 81 ILE A O 1
ATOM 651 N N . LEU A 1 82 ? 18.029 0.335 -11.568 1.00 89.69 82 LEU A N 1
ATOM 652 C CA . LEU A 1 82 ? 18.378 1.105 -12.764 1.00 89.69 82 LEU A CA 1
ATOM 653 C C . LEU A 1 82 ? 19.875 1.039 -13.092 1.00 89.69 82 LEU A C 1
ATOM 655 O O . LEU A 1 82 ? 20.240 1.044 -14.258 1.00 89.69 82 LEU A O 1
ATOM 659 N N . GLU A 1 83 ? 20.751 0.991 -12.094 1.00 90.00 83 GLU A N 1
ATOM 660 C CA . GLU A 1 83 ? 22.199 0.878 -12.304 1.00 90.00 83 GLU A CA 1
ATOM 661 C C . GLU A 1 83 ? 22.616 -0.513 -12.785 1.00 90.00 83 GLU A C 1
ATOM 663 O O . GLU A 1 83 ? 23.550 -0.635 -13.571 1.00 90.00 83 GLU A O 1
ATOM 668 N N . THR A 1 84 ? 21.926 -1.556 -12.324 1.00 91.19 84 THR A N 1
ATOM 669 C CA . THR A 1 84 ? 22.322 -2.949 -12.578 1.00 91.19 84 THR A CA 1
ATOM 670 C C . THR A 1 84 ? 21.677 -3.531 -13.834 1.00 91.19 84 THR A C 1
ATOM 672 O O . THR A 1 84 ? 22.274 -4.377 -14.502 1.00 91.19 84 THR A O 1
ATOM 675 N N . TYR A 1 85 ? 20.445 -3.117 -14.138 1.00 92.19 85 TYR A N 1
ATOM 676 C CA . TYR A 1 85 ? 19.600 -3.777 -15.135 1.00 92.19 85 TYR A CA 1
ATOM 677 C C . TYR A 1 85 ? 19.140 -2.862 -16.271 1.00 92.19 85 TYR A C 1
ATOM 679 O O . TYR A 1 85 ? 18.438 -3.343 -17.160 1.00 92.19 85 TYR A O 1
ATOM 687 N N . ALA A 1 86 ? 19.484 -1.571 -16.269 1.00 94.25 86 ALA A N 1
ATOM 688 C CA . ALA A 1 86 ? 19.179 -0.723 -17.417 1.00 94.25 86 ALA A CA 1
ATOM 689 C C . ALA A 1 86 ? 20.136 -0.989 -18.584 1.00 94.25 86 ALA A C 1
ATOM 691 O O . ALA A 1 86 ? 21.303 -1.321 -18.384 1.00 94.25 86 ALA A O 1
ATOM 692 N N . SER A 1 87 ? 19.638 -0.799 -19.803 1.00 93.19 87 SER A N 1
ATOM 693 C CA . SER A 1 87 ? 20.466 -0.679 -21.000 1.00 93.19 87 SER A CA 1
ATOM 694 C C . SER A 1 87 ? 21.411 0.521 -20.894 1.00 93.19 87 SER A C 1
ATOM 696 O O . SER A 1 87 ? 21.164 1.463 -20.136 1.00 93.19 87 SER A O 1
ATOM 698 N N . ASP A 1 88 ? 22.482 0.519 -21.688 1.00 91.25 88 ASP A N 1
ATOM 699 C CA . ASP A 1 88 ? 23.494 1.585 -21.670 1.00 91.25 88 ASP A CA 1
ATOM 700 C C . ASP A 1 88 ? 22.903 2.976 -21.966 1.00 91.25 88 ASP A C 1
ATOM 702 O O . ASP A 1 88 ? 23.327 3.975 -21.384 1.00 91.25 88 ASP A O 1
ATOM 706 N N . ASP A 1 89 ? 21.874 3.039 -22.818 1.00 91.50 89 ASP A N 1
ATOM 707 C CA . ASP A 1 89 ? 21.123 4.259 -23.152 1.00 91.50 89 ASP A CA 1
ATOM 708 C C . ASP A 1 89 ? 20.078 4.663 -22.094 1.00 91.50 89 ASP A C 1
ATOM 710 O O . ASP A 1 89 ? 19.455 5.718 -22.205 1.00 91.50 89 ASP A O 1
ATOM 714 N N . ARG A 1 90 ? 19.898 3.844 -21.048 1.00 85.00 90 ARG A N 1
ATOM 715 C CA . ARG A 1 90 ? 18.908 3.998 -19.971 1.00 85.00 90 ARG A CA 1
ATOM 716 C C . ARG A 1 90 ? 17.447 4.002 -20.441 1.00 85.00 90 ARG A C 1
ATOM 718 O O . ARG A 1 90 ? 16.569 4.396 -19.673 1.00 85.00 90 ARG A O 1
ATOM 725 N N . CYS A 1 91 ? 17.164 3.545 -21.660 1.00 91.38 91 CYS A N 1
ATOM 726 C CA . CYS A 1 91 ? 15.809 3.511 -22.213 1.00 91.38 91 CYS A CA 1
ATOM 727 C C . CYS A 1 91 ? 15.053 2.210 -21.908 1.00 91.38 91 CYS A C 1
ATOM 729 O O . CY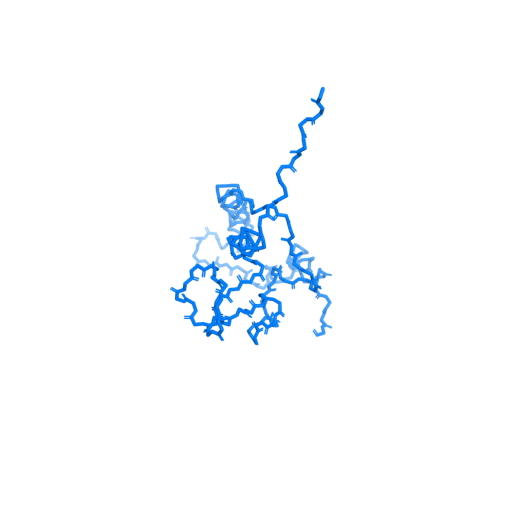S A 1 91 ? 13.822 2.188 -21.980 1.00 91.38 91 CYS A O 1
ATOM 731 N N . HIS A 1 92 ? 15.759 1.138 -21.542 1.00 92.38 92 HIS A N 1
ATOM 732 C CA . HIS A 1 92 ? 15.179 -0.184 -21.327 1.00 92.38 92 HIS A CA 1
ATOM 733 C C . HIS A 1 92 ? 15.688 -0.827 -20.036 1.00 92.38 92 HIS A C 1
ATOM 735 O O . HIS A 1 92 ? 16.808 -0.575 -19.603 1.00 92.38 92 HIS A O 1
ATOM 741 N N . LEU A 1 93 ? 14.857 -1.671 -19.423 1.00 92.31 93 LEU A N 1
ATOM 742 C CA . LEU A 1 93 ? 15.216 -2.513 -18.282 1.00 92.31 93 LEU A CA 1
ATOM 743 C C . LEU A 1 93 ? 15.208 -3.981 -18.711 1.00 92.31 93 LEU A C 1
ATOM 745 O O . LEU A 1 93 ? 14.270 -4.430 -19.370 1.00 92.31 93 LEU A O 1
ATOM 749 N N . ASP A 1 94 ? 16.219 -4.737 -18.290 1.00 92.56 94 ASP A N 1
ATOM 750 C CA . ASP A 1 94 ? 16.291 -6.186 -18.480 1.00 92.56 94 ASP A CA 1
ATOM 751 C C . ASP A 1 94 ? 15.418 -6.904 -17.437 1.00 92.56 94 ASP A C 1
ATOM 753 O O . ASP A 1 94 ? 15.868 -7.327 -16.366 1.00 92.56 94 ASP A O 1
ATOM 757 N N . TYR A 1 95 ? 14.122 -6.990 -17.738 1.00 88.88 95 TYR A N 1
ATOM 758 C CA . TYR A 1 95 ? 13.130 -7.615 -16.862 1.00 88.88 95 TYR A CA 1
ATOM 759 C C . TYR A 1 95 ? 13.387 -9.110 -16.624 1.00 88.88 95 TYR A C 1
ATOM 761 O O . TYR A 1 95 ? 13.048 -9.612 -15.547 1.00 88.88 95 TYR A O 1
ATOM 769 N N . ASP A 1 96 ? 14.023 -9.803 -17.569 1.00 88.56 96 ASP A N 1
ATOM 770 C CA . ASP A 1 96 ? 14.337 -11.227 -17.446 1.00 88.56 96 ASP A CA 1
ATOM 771 C C . ASP A 1 96 ? 15.428 -11.451 -16.391 1.00 88.56 96 ASP A C 1
ATOM 773 O O . ASP A 1 96 ? 15.269 -12.274 -15.481 1.00 88.56 96 ASP A O 1
ATOM 777 N N . ARG A 1 97 ? 16.504 -10.653 -16.430 1.00 88.81 97 ARG A N 1
ATOM 778 C CA . ARG A 1 97 ? 17.558 -10.688 -15.402 1.00 88.81 97 ARG A CA 1
ATOM 779 C C . ARG A 1 97 ? 17.052 -10.234 -14.039 1.00 88.81 97 ARG A C 1
ATOM 781 O O . ARG A 1 97 ? 17.434 -10.838 -13.035 1.00 88.81 97 ARG A O 1
ATOM 788 N N . ILE A 1 98 ? 16.165 -9.238 -13.982 1.00 87.81 98 ILE A N 1
ATOM 789 C CA . ILE A 1 98 ? 15.516 -8.830 -12.724 1.00 87.81 98 ILE A CA 1
ATOM 790 C C . ILE A 1 98 ? 14.720 -10.004 -12.137 1.00 87.81 98 ILE A C 1
ATOM 792 O O . ILE A 1 98 ? 14.870 -10.315 -10.954 1.00 87.81 98 ILE A O 1
ATOM 796 N N . GLY A 1 99 ? 13.910 -10.692 -12.947 1.00 82.56 99 GLY A N 1
ATOM 797 C CA . GLY A 1 99 ? 13.109 -11.838 -12.504 1.00 82.56 99 GLY A CA 1
ATOM 798 C C . GLY A 1 99 ? 13.946 -13.033 -12.033 1.00 82.56 99 GLY A C 1
ATOM 799 O O . GLY A 1 99 ? 13.547 -13.737 -11.101 1.00 82.56 99 GLY A O 1
ATOM 800 N N . ALA A 1 100 ? 15.123 -13.238 -12.630 1.00 83.56 100 ALA A N 1
ATOM 801 C CA . ALA A 1 100 ? 16.066 -14.292 -12.257 1.00 83.56 100 ALA A CA 1
ATOM 802 C C . ALA A 1 100 ? 16.960 -13.938 -11.048 1.00 83.56 100 ALA A C 1
ATOM 804 O O . ALA A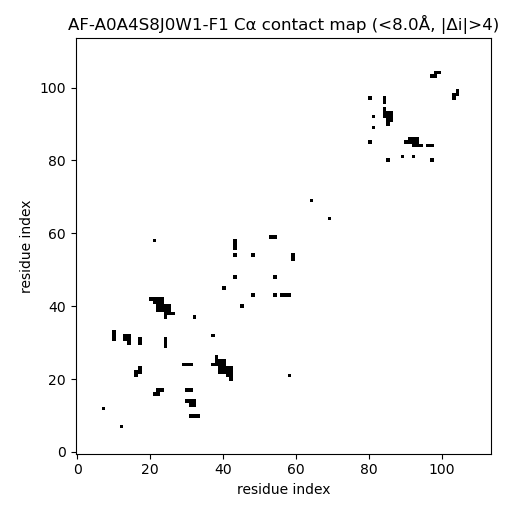 1 100 ? 17.573 -14.840 -10.456 1.00 83.56 100 ALA A O 1
ATOM 805 N N . SER A 1 101 ? 17.026 -12.661 -10.655 1.00 81.94 101 SER A N 1
ATOM 806 C CA . SER A 1 101 ? 17.872 -12.178 -9.555 1.00 81.94 101 SER A CA 1
ATOM 807 C C . SER A 1 101 ? 17.546 -12.866 -8.226 1.00 81.94 101 SER A C 1
ATOM 809 O O . SER A 1 101 ? 16.403 -13.250 -7.947 1.00 81.94 101 SER A O 1
ATOM 811 N N . GLU A 1 102 ? 18.568 -13.083 -7.399 1.00 75.25 102 GLU A N 1
ATOM 812 C CA . GLU A 1 102 ? 18.393 -13.743 -6.104 1.00 75.25 102 GLU A CA 1
ATOM 813 C C . GLU A 1 102 ? 17.597 -12.858 -5.140 1.00 75.25 102 GLU A C 1
ATOM 815 O O . GLU A 1 102 ? 16.784 -13.353 -4.366 1.00 75.25 102 GLU A O 1
ATOM 820 N N . GLU A 1 103 ? 17.750 -11.544 -5.244 1.00 70.88 103 GLU A N 1
ATOM 821 C CA . GLU A 1 103 ? 17.015 -10.529 -4.501 1.00 70.88 103 GLU A CA 1
ATOM 822 C C . GLU A 1 103 ? 15.510 -10.639 -4.769 1.00 70.88 103 GLU A C 1
ATOM 824 O O . GLU A 1 103 ? 14.700 -10.677 -3.834 1.00 70.88 103 GLU A O 1
ATOM 829 N N . PHE A 1 104 ? 15.126 -10.776 -6.043 1.00 70.25 104 PHE A N 1
ATOM 830 C CA . PHE A 1 104 ? 13.730 -10.950 -6.425 1.00 70.25 104 PHE A CA 1
ATOM 831 C C . PHE A 1 104 ? 13.226 -12.356 -6.079 1.00 70.25 104 PHE A C 1
ATOM 833 O O . PHE A 1 104 ? 12.131 -12.494 -5.528 1.00 70.25 104 PHE A O 1
ATOM 840 N N . ARG A 1 105 ? 14.031 -13.410 -6.269 1.00 67.75 105 ARG A N 1
ATOM 841 C CA . ARG A 1 105 ? 13.673 -14.774 -5.835 1.00 67.75 105 ARG A CA 1
ATOM 842 C C . ARG A 1 105 ? 13.524 -14.902 -4.324 1.00 67.75 105 ARG A C 1
ATOM 844 O O . ARG A 1 105 ? 12.617 -15.589 -3.874 1.00 67.75 105 ARG A O 1
ATOM 851 N N . ARG A 1 106 ? 14.338 -14.222 -3.519 1.00 59.06 106 ARG A N 1
ATOM 852 C CA . ARG A 1 106 ? 14.237 -14.222 -2.053 1.00 59.06 106 ARG A CA 1
ATOM 853 C C . ARG A 1 106 ? 13.001 -13.464 -1.571 1.00 59.06 106 ARG A C 1
ATOM 855 O O . ARG A 1 106 ? 12.389 -13.872 -0.586 1.00 59.06 106 ARG A O 1
ATOM 862 N N . SER A 1 107 ? 12.574 -12.437 -2.311 1.00 52.94 107 SER A N 1
ATOM 863 C CA . SER A 1 107 ? 11.264 -11.805 -2.102 1.00 52.94 107 SER A CA 1
ATOM 864 C C . SER A 1 107 ? 10.108 -12.785 -2.355 1.00 52.94 107 SER A C 1
ATOM 866 O O . SER A 1 107 ? 9.129 -12.765 -1.614 1.00 52.94 107 SER A O 1
ATOM 868 N N . LYS A 1 108 ? 10.253 -13.705 -3.323 1.00 45.03 108 LYS A N 1
ATOM 869 C CA . LYS A 1 108 ? 9.303 -14.801 -3.591 1.00 45.03 108 LYS A CA 1
ATOM 870 C C . LYS A 1 108 ? 9.420 -15.952 -2.581 1.00 45.03 108 LYS A C 1
ATOM 872 O O . LYS A 1 108 ? 8.406 -16.510 -2.199 1.00 45.03 108 LYS A O 1
ATOM 877 N N . LEU A 1 109 ? 10.614 -16.277 -2.082 1.00 39.31 109 LEU A N 1
ATOM 878 C CA . LEU A 1 109 ? 10.840 -17.342 -1.086 1.00 39.31 109 LEU A CA 1
ATOM 879 C C . LEU A 1 109 ? 10.314 -16.992 0.317 1.00 39.31 109 LEU A C 1
ATOM 881 O O . LEU A 1 109 ? 10.152 -17.879 1.148 1.00 39.31 109 LEU A O 1
ATOM 885 N N . GLY A 1 110 ? 10.007 -15.718 0.579 1.00 38.75 110 GLY A N 1
ATOM 886 C CA . GLY A 1 110 ? 9.252 -15.288 1.761 1.00 38.75 110 GLY A CA 1
ATOM 887 C C . GLY A 1 110 ? 7.736 -15.511 1.665 1.00 38.75 110 GLY A C 1
ATOM 888 O O . GLY A 1 110 ? 7.029 -15.198 2.623 1.00 38.75 110 GLY A O 1
ATOM 889 N N . PHE A 1 111 ? 7.242 -16.015 0.530 1.00 44.34 111 PHE A N 1
ATOM 890 C CA . PHE A 1 111 ? 5.840 -16.330 0.271 1.00 44.34 111 PHE A CA 1
ATOM 891 C C . PHE A 1 111 ? 5.770 -17.684 -0.451 1.00 44.34 111 PHE A C 1
ATOM 893 O O . PHE A 1 111 ? 5.859 -17.730 -1.679 1.00 44.34 111 PHE A O 1
ATOM 900 N N . PRO A 1 112 ? 5.666 -18.809 0.280 1.00 37.66 112 PRO A N 1
ATOM 901 C CA . PRO A 1 112 ? 5.497 -20.103 -0.366 1.00 37.66 112 PRO A CA 1
ATOM 902 C C . PRO A 1 112 ? 4.258 -20.056 -1.269 1.00 37.66 112 PRO A C 1
ATOM 904 O O . PRO A 1 112 ? 3.198 -19.624 -0.826 1.00 37.66 112 PRO A O 1
ATOM 907 N N . ASN A 1 113 ? 4.408 -20.492 -2.524 1.00 35.84 113 ASN A N 1
ATOM 908 C CA . ASN A 1 113 ? 3.294 -20.713 -3.446 1.00 35.84 113 ASN A CA 1
ATOM 909 C C . ASN A 1 113 ? 2.251 -21.618 -2.771 1.00 35.84 113 ASN A C 1
ATOM 911 O O . ASN A 1 113 ? 2.486 -22.825 -2.672 1.00 35.84 113 ASN A O 1
ATOM 915 N N . ARG A 1 114 ? 1.134 -21.041 -2.320 1.00 39.94 114 ARG A N 1
ATOM 916 C CA . ARG A 1 114 ? -0.153 -21.704 -2.086 1.00 39.94 114 ARG A CA 1
ATOM 917 C C . ARG A 1 114 ? -1.278 -20.709 -2.302 1.00 39.94 114 ARG A C 1
ATOM 919 O O . ARG A 1 114 ? -1.192 -19.611 -1.711 1.00 39.94 114 ARG A O 1
#

Organism: Musa balbisiana (NCBI:txid52838)

Nearest PDB structures (foldseek):
  6pcv-assembly1_A  TM=9.414E-01  e=7.593E-02  Homo sapiens
  8u54-assembly1_A  TM=9.395E-01  e=2.587E-01  Homo sapiens
  7ped-assembly1_A  TM=9.406E-01  e=8.864E+00  Homo sapiens

Mean predicted aligned error: 14.53 Å

Foldseek 3Di:
DDPDPDDDDPQVVQQVCVVLQQKAFPVNPDGRDPDDPTDIDGPVPDPPPPPPPCDDPDHPSDDDDPPVVVVVVVVVVVVVQQVPAADPVSPDGPVVVVCVDPVNVVVVVVPPDD

Solvent-accessible surface area (backbone atoms only — not comparable to full-atom values): 7376 Å² total; per-residue (Å²): 134,84,83,77,75,80,77,75,53,74,60,58,51,45,33,49,37,37,77,68,62,49,32,43,41,74,82,71,78,61,78,66,66,95,53,100,86,63,54,69,40,48,65,87,72,46,92,76,48,95,75,42,90,79,58,76,96,49,85,70,84,66,78,82,74,57,66,69,62,53,49,51,53,50,50,54,50,51,50,54,47,53,73,72,35,34,45,96,85,65,82,46,68,46,60,68,60,52,64,67,30,66,72,49,44,50,62,46,70,77,50,76,93,123

Secondary structure (DSSP, 8-state):
------PPPHHHHHHHHHHTTSEEETTS------STT--EEETTS-TTGGG-TT-SSS---SPPPPHHHHHHHHHHHHHHHHHHHB-TTSS-B-HHHHHHSHHHHHHHHTS---